Protein AF-A0A917FKK1-F1 (afdb_monomer)

Nearest PDB structures (foldseek):
  3lbf-assembly3_C  TM=6.340E-01  e=1.927E+00  Escherichia coli K-12
  3pge-assembly1_A  TM=5.355E-01  e=2.634E+00  Saccharomyces cerevisiae
  9asp-assembly1_B  TM=4.432E-01  e=6.314E+00  Homo sapiens

Solvent-accessible surface area (backbone atoms only — not comparable to full-atom values): 3661 Å² total; per-residue (Å²): 133,83,80,78,81,54,83,70,50,79,49,80,46,76,45,91,54,98,83,56,49,61,38,41,38,41,37,41,92,96,43,74,47,80,43,68,88,84,78,90,86,78,87,86,79,90,75,88,82,84,129

Organism: NCBI:txid1340531

Sequence (51 aa):
MFNDGYARCLFTAKQLSALKGILYLKVNNDRVIVSGHAVTTLKGTLAEVNE

Radius of gyration: 18.76 Å; Cα contacts (8 Å, |Δi|>4): 55; chains: 1; bounding box: 44×28×45 Å

Secondary structure (DSSP, 8-state):
------EEEEEEEEE-STT-EEEEEEEETTEEEEE----------PPP---

Structure (mmCIF, N/CA/C/O backbone):
data_AF-A0A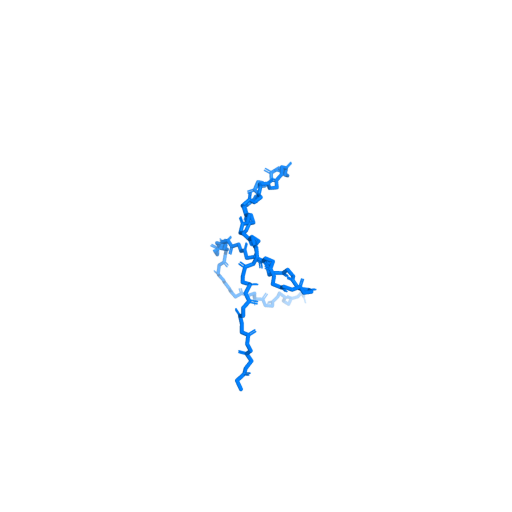917FKK1-F1
#
_entry.id   AF-A0A917FKK1-F1
#
loop_
_atom_site.group_PDB
_atom_site.id
_atom_site.type_symbol
_atom_site.label_atom_id
_atom_site.label_alt_id
_atom_site.label_comp_id
_atom_site.label_asym_id
_atom_site.label_entity_id
_atom_site.label_seq_id
_atom_site.pdbx_PDB_ins_code
_atom_site.Cartn_x
_atom_site.Cartn_y
_atom_site.Cartn_z
_atom_site.occupancy
_atom_site.B_iso_or_equiv
_atom_site.auth_seq_id
_atom_site.auth_comp_id
_atom_site.auth_asym_id
_atom_site.auth_atom_id
_atom_site.pdbx_PDB_model_num
ATOM 1 N N . MET A 1 1 ? -2.825 -14.577 -28.639 1.00 39.31 1 MET A N 1
ATOM 2 C CA . MET A 1 1 ? -1.556 -14.449 -27.893 1.00 39.31 1 MET A CA 1
ATOM 3 C C . MET A 1 1 ? -1.183 -12.979 -27.883 1.00 39.31 1 MET A C 1
ATOM 5 O O . MET A 1 1 ? -0.779 -12.468 -28.919 1.00 39.31 1 MET A O 1
ATOM 9 N N . PHE A 1 2 ? -1.417 -12.280 -26.773 1.00 41.94 2 PHE A N 1
ATOM 10 C CA . PHE A 1 2 ? -0.880 -10.932 -26.599 1.00 41.94 2 PHE A CA 1
ATOM 11 C C . PHE A 1 2 ? 0.602 -11.082 -26.258 1.00 41.94 2 PHE A C 1
ATOM 13 O O . PHE A 1 2 ? 0.976 -11.860 -25.384 1.00 41.94 2 PHE A O 1
ATOM 20 N N . ASN A 1 3 ? 1.439 -10.455 -27.072 1.00 43.06 3 ASN A N 1
ATOM 21 C CA . ASN A 1 3 ? 2.885 -10.512 -26.973 1.00 43.06 3 ASN A CA 1
ATOM 22 C C . ASN A 1 3 ? 3.308 -9.570 -25.833 1.00 43.06 3 ASN A C 1
ATOM 24 O O . ASN A 1 3 ? 3.532 -8.386 -26.067 1.00 43.06 3 ASN A O 1
ATOM 28 N N . ASP A 1 4 ? 3.366 -10.078 -24.599 1.00 49.38 4 ASP A N 1
ATOM 29 C CA . ASP A 1 4 ? 3.715 -9.318 -23.382 1.00 49.38 4 ASP A CA 1
ATOM 30 C C . ASP A 1 4 ? 5.231 -9.035 -23.266 1.00 49.38 4 ASP A C 1
ATOM 32 O O . ASP A 1 4 ? 5.820 -9.013 -22.181 1.00 49.38 4 ASP A O 1
ATOM 36 N N . GLY A 1 5 ? 5.894 -8.817 -24.403 1.00 44.84 5 GLY A N 1
ATOM 37 C CA . GLY A 1 5 ? 7.259 -8.319 -24.444 1.00 44.84 5 GLY A CA 1
ATOM 38 C C . GLY A 1 5 ? 7.300 -6.911 -23.853 1.00 44.84 5 GLY A C 1
ATOM 39 O O . GLY A 1 5 ? 6.667 -6.009 -24.390 1.00 44.84 5 GLY A O 1
ATOM 40 N N . TYR A 1 6 ? 8.081 -6.745 -22.780 1.00 51.81 6 TYR A N 1
ATOM 41 C CA . TYR A 1 6 ? 8.381 -5.509 -22.039 1.00 51.81 6 TYR A CA 1
ATOM 42 C C . TYR A 1 6 ? 7.480 -5.164 -20.836 1.00 51.81 6 TYR A C 1
ATOM 44 O O . TYR A 1 6 ? 6.766 -4.163 -20.830 1.00 51.81 6 TYR A O 1
ATOM 52 N N . ALA A 1 7 ? 7.674 -5.866 -19.714 1.00 50.53 7 ALA A N 1
ATOM 53 C CA . ALA A 1 7 ? 7.674 -5.163 -18.427 1.00 50.53 7 ALA A CA 1
ATOM 54 C C . ALA A 1 7 ? 8.925 -4.264 -18.403 1.00 50.53 7 ALA A C 1
ATOM 56 O O . ALA A 1 7 ? 10.041 -4.771 -18.307 1.00 50.53 7 ALA A O 1
ATOM 57 N N . ARG A 1 8 ? 8.765 -2.950 -18.607 1.00 64.19 8 ARG A N 1
ATOM 58 C CA . ARG A 1 8 ? 9.880 -2.070 -19.012 1.00 64.19 8 ARG A CA 1
ATOM 59 C C . ARG A 1 8 ? 10.589 -1.363 -17.864 1.00 64.19 8 ARG A C 1
ATOM 61 O O . ARG A 1 8 ? 11.726 -0.952 -18.046 1.00 64.19 8 ARG A O 1
ATOM 68 N N . CYS A 1 9 ? 9.970 -1.241 -16.695 1.00 80.62 9 CYS A N 1
ATOM 69 C CA . CYS A 1 9 ? 10.666 -0.793 -15.493 1.00 80.62 9 CYS A CA 1
ATOM 70 C C . CYS A 1 9 ? 9.820 -1.041 -14.240 1.00 80.62 9 CYS A C 1
ATOM 72 O O . CYS A 1 9 ? 8.589 -0.939 -14.286 1.00 80.62 9 CYS A O 1
ATOM 74 N N . LEU A 1 10 ? 10.493 -1.340 -13.130 1.00 90.31 10 LEU A N 1
ATOM 75 C CA . LEU A 1 10 ? 9.904 -1.445 -11.800 1.00 90.31 10 LEU A CA 1
ATOM 76 C C . LEU A 1 10 ? 10.507 -0.355 -10.918 1.00 90.31 10 LEU A C 1
ATOM 78 O O . LEU A 1 10 ? 11.727 -0.269 -10.793 1.00 90.31 10 LEU A O 1
ATOM 82 N N . PHE A 1 11 ? 9.653 0.452 -10.295 1.00 92.31 11 PHE A N 1
ATOM 83 C CA . PHE A 1 11 ? 10.077 1.506 -9.381 1.00 92.31 11 PHE A CA 1
ATOM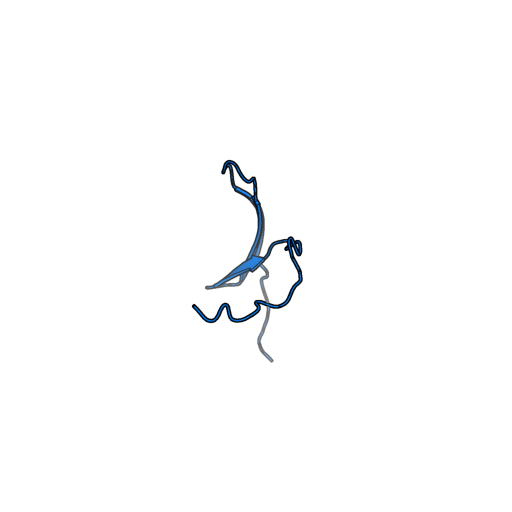 84 C C . PHE A 1 11 ? 9.400 1.350 -8.027 1.00 92.31 11 PHE A C 1
ATOM 86 O O . PHE A 1 11 ? 8.226 0.989 -7.936 1.00 92.31 11 PHE A O 1
ATOM 93 N N . THR A 1 12 ? 10.133 1.724 -6.985 1.00 94.25 12 THR A N 1
ATOM 94 C CA . THR A 1 12 ? 9.576 1.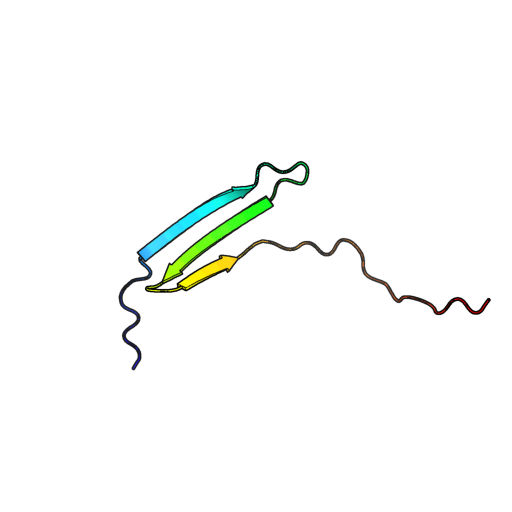944 -5.653 1.00 94.25 12 THR A CA 1
ATOM 95 C C . THR A 1 12 ? 9.664 3.432 -5.359 1.00 94.25 12 THR A C 1
ATOM 97 O O . THR A 1 12 ? 10.755 4.000 -5.354 1.00 94.25 12 THR A O 1
ATOM 100 N N . ALA A 1 13 ? 8.522 4.068 -5.118 1.00 94.62 13 ALA A N 1
ATOM 101 C CA . ALA A 1 13 ? 8.440 5.481 -4.777 1.00 94.62 13 ALA A CA 1
ATOM 102 C C . ALA A 1 13 ? 7.990 5.651 -3.324 1.00 94.62 13 ALA A C 1
ATOM 104 O O . ALA A 1 13 ? 7.077 4.970 -2.855 1.00 94.62 13 ALA A O 1
ATOM 105 N N . LYS A 1 14 ? 8.617 6.590 -2.610 1.00 94.31 14 LYS A N 1
ATOM 106 C CA . LYS A 1 14 ? 8.208 6.991 -1.261 1.00 94.31 14 LYS A CA 1
ATOM 107 C C . LYS A 1 14 ? 7.485 8.331 -1.332 1.00 94.31 14 LYS A C 1
ATOM 109 O O . LYS A 1 14 ? 8.087 9.338 -1.695 1.00 94.31 14 LYS A O 1
ATOM 114 N N . GLN A 1 15 ? 6.217 8.357 -0.941 1.00 94.38 15 GLN A N 1
ATOM 115 C CA . GLN A 1 15 ? 5.443 9.586 -0.826 1.00 94.38 15 GLN A CA 1
ATOM 116 C C . GLN A 1 15 ? 5.779 10.288 0.493 1.00 94.38 15 GLN A C 1
ATOM 118 O O . GLN A 1 15 ? 5.508 9.767 1.577 1.00 94.38 15 GLN A O 1
ATOM 123 N N . LEU A 1 16 ? 6.349 11.490 0.400 1.00 93.56 16 LEU A N 1
ATOM 124 C CA . LEU A 1 16 ? 6.796 12.292 1.544 1.00 93.56 16 LEU A CA 1
ATOM 125 C C . LEU A 1 16 ? 5.659 13.119 2.178 1.00 93.56 16 LEU A C 1
ATOM 127 O O . LEU A 1 16 ? 5.840 14.287 2.503 1.00 93.56 16 LEU A O 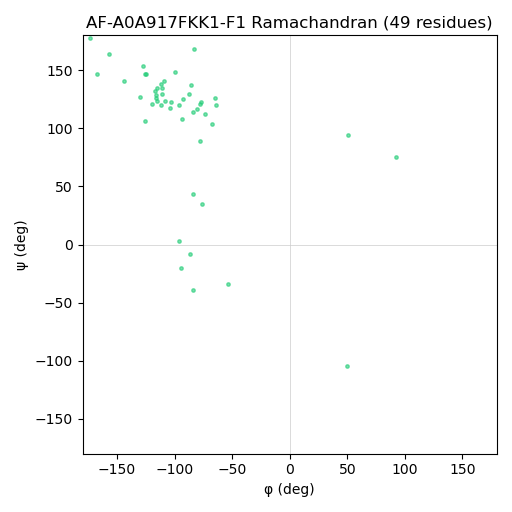1
ATOM 131 N N . SER A 1 17 ? 4.478 12.521 2.349 1.00 94.81 17 SER A N 1
ATOM 132 C CA . SER A 1 17 ? 3.402 13.109 3.156 1.00 94.81 17 SER A CA 1
ATOM 133 C C . SER A 1 17 ? 3.596 12.791 4.644 1.00 94.81 17 SER A C 1
ATOM 135 O O . SER A 1 17 ? 4.380 11.909 5.003 1.00 94.81 17 SER A O 1
ATOM 137 N N . ALA A 1 18 ? 2.838 13.461 5.520 1.00 90.75 18 ALA A N 1
ATOM 138 C CA . ALA A 1 18 ? 2.839 13.184 6.961 1.00 90.75 18 ALA A CA 1
ATOM 139 C C . ALA A 1 18 ? 2.565 11.700 7.289 1.00 90.75 18 ALA A C 1
ATOM 141 O O . ALA A 1 18 ? 3.151 11.157 8.224 1.00 90.75 18 ALA A O 1
ATOM 142 N N . LEU A 1 19 ? 1.731 11.035 6.477 1.00 89.25 19 LEU A N 1
ATOM 143 C CA . LEU A 1 19 ? 1.348 9.630 6.648 1.00 89.25 19 LEU A CA 1
ATOM 144 C C . LEU A 1 19 ? 2.308 8.627 5.994 1.00 89.25 19 LEU A C 1
ATOM 146 O O . LEU A 1 19 ? 2.171 7.441 6.254 1.00 89.25 19 LEU A O 1
ATOM 150 N N . LYS A 1 20 ? 3.283 9.090 5.197 1.00 89.31 20 LYS A N 1
ATOM 151 C CA . LYS A 1 20 ? 4.359 8.288 4.583 1.00 89.31 20 LYS A CA 1
ATOM 152 C C . LYS A 1 20 ? 3.846 7.035 3.846 1.00 89.31 20 LYS A C 1
ATOM 154 O O . LYS A 1 20 ? 3.725 5.961 4.421 1.00 89.31 20 LYS A O 1
ATOM 159 N N . GLY A 1 2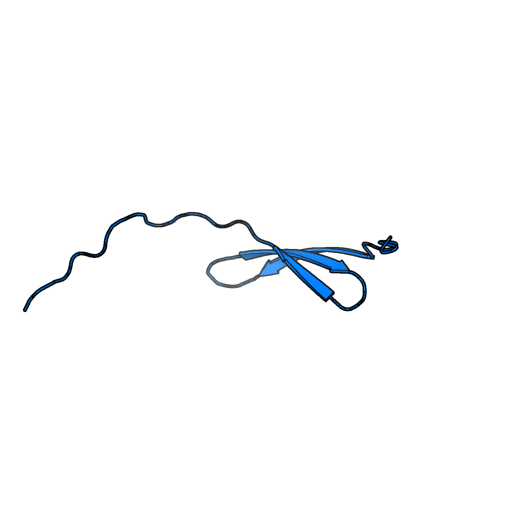1 ? 3.624 7.144 2.537 1.00 93.50 21 GLY A N 1
ATOM 160 C CA . GLY A 1 21 ? 3.225 6.009 1.689 1.00 93.50 21 GLY A CA 1
ATOM 161 C C . GLY A 1 21 ? 4.393 5.403 0.906 1.00 93.50 21 GLY A C 1
ATOM 162 O O . GLY A 1 21 ? 5.304 6.127 0.501 1.00 93.50 21 GLY A O 1
ATOM 163 N N . ILE A 1 22 ? 4.354 4.093 0.647 1.00 96.12 22 ILE A N 1
ATOM 164 C CA . ILE A 1 22 ? 5.219 3.424 -0.341 1.00 96.12 22 ILE A CA 1
ATOM 165 C C . ILE A 1 22 ? 4.342 2.962 -1.505 1.00 96.12 22 ILE A C 1
ATOM 167 O O . ILE A 1 22 ? 3.327 2.300 -1.289 1.00 96.12 22 ILE A O 1
ATOM 171 N N . LEU A 1 23 ? 4.749 3.306 -2.725 1.00 95.94 23 LEU A N 1
ATOM 172 C CA . LEU A 1 23 ? 4.094 2.909 -3.967 1.00 95.94 23 LEU A CA 1
ATOM 173 C C . LEU A 1 23 ? 5.033 2.021 -4.781 1.00 95.94 23 LEU A C 1
ATOM 175 O O . LEU A 1 23 ? 6.204 2.356 -4.974 1.00 95.94 23 LEU A O 1
ATOM 179 N N . TYR A 1 24 ? 4.495 0.923 -5.299 1.00 95.00 24 TYR A N 1
ATOM 180 C CA . TYR A 1 24 ? 5.160 0.055 -6.262 1.00 95.00 24 TYR A CA 1
ATOM 181 C C . TYR A 1 24 ? 4.583 0.337 -7.644 1.00 95.00 24 TYR A C 1
ATOM 183 O O . TYR A 1 24 ? 3.372 0.235 -7.848 1.00 95.00 24 TYR A O 1
ATOM 191 N N . LEU A 1 25 ? 5.441 0.713 -8.586 1.00 94.69 25 LEU A N 1
ATOM 192 C CA . LEU A 1 25 ? 5.044 1.144 -9.921 1.00 94.69 25 LEU A CA 1
ATOM 193 C C . LEU A 1 25 ? 5.597 0.173 -10.961 1.00 94.69 25 LEU A C 1
ATOM 195 O O .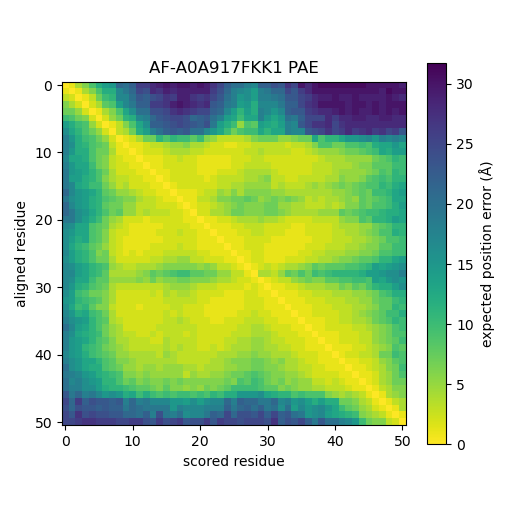 LEU A 1 25 ? 6.800 -0.096 -10.989 1.00 94.69 25 LEU A O 1
ATOM 199 N N . LYS A 1 26 ? 4.727 -0.313 -11.845 1.00 93.50 26 LYS A N 1
ATOM 200 C CA . LYS A 1 26 ? 5.108 -1.114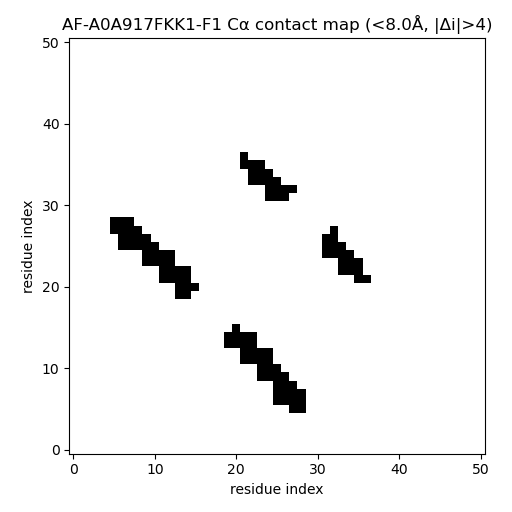 -13.014 1.00 93.50 26 LYS A CA 1
ATOM 201 C C . LYS A 1 26 ? 4.660 -0.406 -14.284 1.00 93.50 26 LYS A C 1
ATOM 203 O O . LYS A 1 26 ? 3.468 -0.167 -14.466 1.00 93.50 26 LYS A O 1
ATOM 208 N N . VAL A 1 27 ? 5.610 -0.094 -15.162 1.00 90.88 27 VAL A N 1
ATOM 209 C CA . VAL A 1 27 ? 5.334 0.537 -16.461 1.00 90.88 27 VAL A CA 1
ATOM 210 C C . VAL A 1 27 ? 5.261 -0.536 -17.546 1.00 90.88 27 VAL A C 1
ATOM 212 O O . VAL A 1 27 ? 6.241 -1.248 -17.787 1.00 90.88 27 VAL A O 1
ATOM 215 N N . ASN A 1 28 ? 4.106 -0.632 -18.202 1.00 87.81 28 ASN A N 1
ATOM 216 C CA . ASN A 1 28 ? 3.825 -1.554 -19.298 1.00 87.81 28 ASN A CA 1
ATOM 217 C C . ASN A 1 28 ? 3.307 -0.754 -20.495 1.00 87.81 28 ASN A C 1
ATOM 219 O O . ASN A 1 28 ? 2.157 -0.324 -20.479 1.00 87.81 28 ASN A O 1
ATOM 223 N N . ASN A 1 29 ? 4.132 -0.591 -21.530 1.00 83.38 29 ASN A N 1
ATOM 224 C CA . ASN A 1 29 ? 3.789 0.153 -22.747 1.00 83.38 29 ASN A CA 1
ATOM 225 C C . ASN A 1 29 ? 3.190 1.547 -22.456 1.00 83.38 29 ASN A C 1
ATOM 227 O O . ASN A 1 29 ? 3.927 2.456 -22.085 1.00 83.38 29 ASN A O 1
ATOM 231 N N . ASP A 1 30 ? 1.876 1.703 -22.615 1.00 88.62 30 ASP A N 1
ATOM 232 C CA . ASP A 1 30 ? 1.081 2.925 -22.455 1.00 88.62 30 ASP A CA 1
ATOM 233 C C . ASP A 1 30 ? 0.420 3.059 -21.070 1.00 88.62 30 ASP A C 1
ATOM 235 O O . ASP A 1 30 ? -0.327 4.005 -20.820 1.00 88.62 30 ASP A O 1
ATOM 239 N N . ARG A 1 31 ? 0.673 2.116 -20.155 1.00 90.88 31 ARG A N 1
ATOM 240 C CA . ARG A 1 31 ? 0.029 2.048 -18.839 1.00 90.88 31 ARG A CA 1
ATOM 241 C C . ARG A 1 31 ? 1.035 2.002 -17.700 1.00 90.88 31 ARG A C 1
ATOM 243 O O . ARG A 1 31 ? 2.091 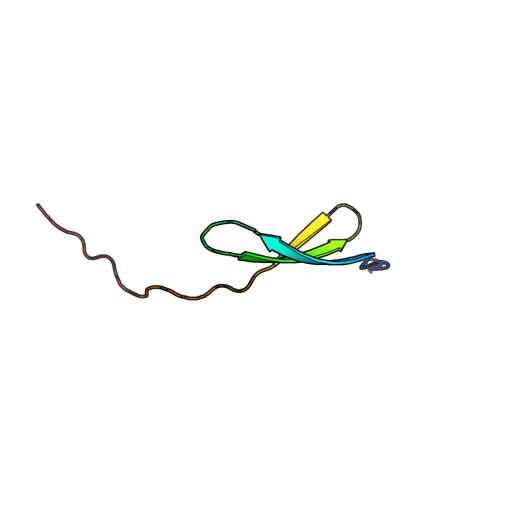1.373 -17.782 1.00 90.88 31 ARG A O 1
ATOM 250 N N . VAL A 1 32 ? 0.642 2.605 -16.583 1.00 92.19 32 VAL A N 1
ATOM 251 C CA . VAL A 1 32 ? 1.329 2.484 -15.296 1.00 92.19 32 VAL A CA 1
ATOM 252 C C . VAL A 1 32 ? 0.394 1.786 -14.320 1.00 92.19 32 VAL A C 1
ATOM 254 O O . VAL A 1 32 ? -0.724 2.238 -14.087 1.00 92.19 32 VAL A O 1
ATOM 257 N N . ILE A 1 33 ? 0.853 0.677 -13.750 1.00 93.25 33 ILE A N 1
ATOM 258 C CA . ILE A 1 33 ? 0.169 -0.016 -12.661 1.00 93.25 33 ILE A CA 1
ATOM 259 C C . ILE A 1 33 ? 0.742 0.516 -11.351 1.00 93.25 33 ILE A C 1
ATOM 261 O O . ILE A 1 33 ? 1.958 0.477 -11.151 1.00 93.25 33 ILE A O 1
ATOM 265 N N . VAL A 1 34 ? -0.139 0.995 -10.4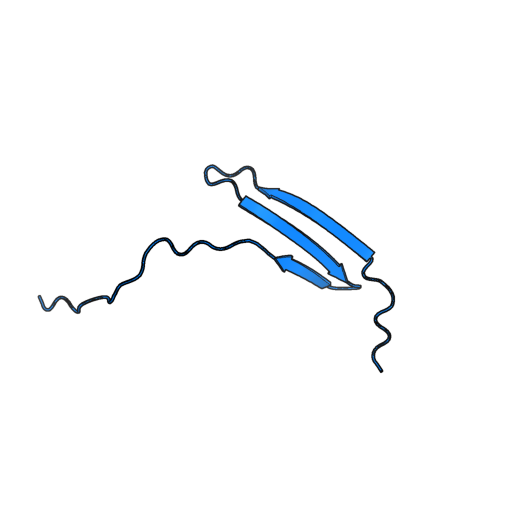75 1.00 94.75 34 VAL A N 1
ATOM 266 C CA . VAL A 1 34 ? 0.196 1.471 -9.131 1.00 94.75 34 VAL A CA 1
ATOM 267 C C . VAL A 1 34 ? -0.326 0.462 -8.120 1.00 94.75 34 VAL A C 1
ATOM 269 O O . VAL A 1 34 ? -1.520 0.171 -8.092 1.00 94.75 34 VAL A O 1
ATOM 272 N N . SER A 1 35 ? 0.565 -0.040 -7.276 1.00 95.25 35 SER A N 1
ATOM 273 C CA . SER A 1 35 ? 0.241 -0.978 -6.205 1.00 95.25 35 SER A CA 1
ATOM 274 C C . SER A 1 35 ? 0.777 -0.464 -4.871 1.00 95.25 35 SER A C 1
ATOM 276 O O . SER A 1 35 ? 1.768 0.265 -4.819 1.00 95.25 35 SER A O 1
ATOM 278 N N . GLY A 1 36 ? 0.148 -0.872 -3.774 1.00 94.44 36 GLY A N 1
ATOM 279 C CA . GLY A 1 36 ? 0.553 -0.499 -2.421 1.00 94.44 36 GLY A CA 1
ATOM 280 C C . GLY A 1 36 ? 0.056 -1.509 -1.396 1.00 94.44 36 GLY A C 1
ATOM 281 O O . GLY A 1 36 ? -0.811 -2.332 -1.691 1.00 94.44 36 GLY A O 1
ATOM 282 N N . HIS A 1 37 ? 0.623 -1.457 -0.194 1.00 94.19 37 HIS A N 1
ATOM 283 C CA . HIS A 1 37 ? 0.148 -2.258 0.928 1.00 94.19 37 HIS A CA 1
ATOM 284 C C . HIS A 1 37 ? -0.966 -1.510 1.666 1.00 94.19 37 HIS A C 1
ATOM 286 O O . HIS A 1 37 ? -0.796 -0.344 2.021 1.00 94.19 37 HIS A O 1
ATOM 292 N N . ALA A 1 38 ? -2.089 -2.184 1.902 1.00 93.69 38 ALA A N 1
ATOM 293 C CA . ALA A 1 38 ? -3.205 -1.652 2.672 1.00 93.69 38 ALA A CA 1
ATOM 294 C C . ALA A 1 38 ? -3.298 -2.366 4.024 1.00 93.69 38 ALA A C 1
ATOM 296 O O . ALA A 1 38 ? -3.138 -3.584 4.102 1.00 93.69 38 ALA A O 1
ATOM 297 N N . VAL A 1 39 ? -3.604 -1.603 5.074 1.00 93.81 39 VAL A N 1
ATOM 298 C CA . VAL A 1 39 ? -3.822 -2.113 6.431 1.00 93.81 39 VAL A CA 1
ATOM 299 C C . VAL A 1 39 ? -5.262 -1.818 6.824 1.00 93.81 39 VAL A C 1
ATOM 301 O O . VAL A 1 39 ? -5.747 -0.704 6.637 1.00 93.81 39 VAL A O 1
ATOM 304 N N . THR A 1 40 ? -5.958 -2.818 7.363 1.00 96.38 40 THR A N 1
ATOM 305 C CA . THR A 1 40 ? -7.294 -2.603 7.931 1.00 96.38 40 THR A CA 1
ATOM 306 C C . THR A 1 40 ? -7.152 -1.869 9.259 1.00 96.38 40 THR A C 1
ATOM 308 O O . THR A 1 40 ? -6.633 -2.436 10.216 1.00 96.38 40 THR A O 1
ATOM 311 N N . THR A 1 41 ? -7.613 -0.620 9.321 1.00 95.81 41 THR A N 1
ATOM 312 C CA . THR A 1 41 ? -7.543 0.195 10.547 1.00 95.81 41 THR A CA 1
ATOM 313 C C . THR A 1 41 ? -8.703 -0.080 11.498 1.00 95.81 41 THR A C 1
ATOM 315 O O . THR A 1 41 ? -8.522 -0.116 12.710 1.00 95.81 41 THR A O 1
ATOM 318 N N . LEU A 1 42 ? -9.904 -0.274 10.956 1.00 96.44 42 LEU A N 1
ATOM 319 C CA . LEU A 1 42 ? -11.117 -0.496 11.731 1.00 96.44 42 LEU A CA 1
ATOM 320 C C . LEU A 1 42 ? -12.003 -1.493 10.994 1.00 96.44 42 LEU A C 1
ATOM 322 O O . LEU A 1 42 ? -12.138 -1.436 9.772 1.00 96.44 42 LEU A O 1
ATOM 326 N N . LYS A 1 43 ? -12.635 -2.382 11.755 1.00 96.56 43 LYS A N 1
ATOM 327 C CA . LYS A 1 43 ? -13.708 -3.246 11.278 1.00 96.56 43 LYS A CA 1
ATOM 328 C C . LYS A 1 43 ? -14.873 -3.127 12.247 1.00 96.56 43 LYS A C 1
ATOM 330 O O . LYS A 1 43 ? -14.694 -3.313 13.445 1.00 96.56 43 LYS A O 1
ATOM 335 N N . GLY A 1 44 ? -16.051 -2.830 11.722 1.00 94.56 44 GLY A N 1
ATOM 336 C CA . GLY A 1 44 ? -17.258 -2.683 12.518 1.00 94.56 44 GLY A CA 1
ATOM 337 C C . GLY A 1 44 ? -18.483 -2.494 11.639 1.00 94.56 44 GLY A C 1
ATOM 338 O O . GLY A 1 44 ? -18.375 -2.436 10.414 1.00 94.56 44 GLY A O 1
ATOM 339 N N . THR A 1 45 ? -19.632 -2.393 12.292 1.00 93.19 45 THR A N 1
ATOM 340 C CA . THR A 1 45 ? -20.918 -2.096 11.664 1.00 93.19 45 THR A CA 1
ATOM 341 C C . THR A 1 45 ? -21.336 -0.703 12.105 1.00 93.19 45 THR A C 1
ATOM 343 O O . THR A 1 45 ? -21.228 -0.375 13.286 1.00 93.19 45 THR A O 1
ATOM 346 N N . LEU A 1 46 ? -21.799 0.120 11.168 1.00 91.81 46 LEU A N 1
ATOM 347 C CA . LEU A 1 46 ? -22.425 1.393 11.504 1.00 91.81 46 LEU A CA 1
ATOM 348 C C . LEU A 1 46 ? -23.853 1.100 11.980 1.00 91.81 46 LEU A C 1
ATOM 350 O O . LEU A 1 46 ? -24.620 0.483 11.245 1.00 91.81 46 LEU A O 1
ATOM 354 N N . ALA A 1 47 ? -24.182 1.485 13.213 1.00 87.38 47 ALA A N 1
ATOM 355 C CA . ALA A 1 47 ? -25.550 1.428 13.717 1.00 87.38 47 ALA A CA 1
ATOM 356 C C . ALA A 1 47 ? -26.288 2.710 13.313 1.00 87.38 47 ALA A C 1
ATOM 358 O O . ALA A 1 47 ? -25.721 3.799 13.413 1.00 87.38 47 ALA A O 1
ATOM 359 N N . GLU A 1 48 ? -27.536 2.583 12.864 1.00 81.38 48 GLU A N 1
ATOM 360 C CA . GLU A 1 48 ? -28.406 3.742 12.666 1.00 81.38 48 GLU A CA 1
ATOM 361 C C . GLU A 1 48 ? -28.692 4.393 14.024 1.00 81.38 48 GLU A C 1
ATOM 363 O O . GLU A 1 48 ? -29.119 3.729 14.972 1.00 81.38 48 GLU A O 1
ATOM 368 N N . VAL A 1 49 ? -28.419 5.694 14.124 1.00 80.62 49 VAL A N 1
ATOM 369 C CA . VAL A 1 49 ? -28.831 6.516 15.262 1.00 80.62 49 VAL A CA 1
ATOM 370 C C . VAL A 1 49 ? -30.168 7.137 14.874 1.00 80.62 49 VAL A C 1
ATOM 372 O O . VAL A 1 49 ? -30.206 7.992 13.995 1.00 80.62 49 VAL A O 1
ATOM 375 N N . ASN A 1 50 ? -31.257 6.673 15.487 1.00 77.75 50 ASN A N 1
ATOM 376 C CA . ASN A 1 50 ? -32.555 7.333 15.369 1.00 77.75 50 ASN A CA 1
ATOM 377 C C . ASN A 1 50 ? -32.608 8.460 16.410 1.00 77.75 50 ASN A C 1
ATOM 379 O O . ASN A 1 50 ? -32.540 8.174 17.608 1.00 77.75 50 ASN A O 1
ATOM 383 N N . GLU A 1 51 ? -32.664 9.707 15.936 1.00 64.94 51 GLU A N 1
ATOM 384 C CA . GLU A 1 51 ? -32.916 10.916 16.740 1.00 64.94 51 GLU A CA 1
ATOM 385 C C . GLU A 1 51 ? -34.400 11.064 17.104 1.00 64.94 51 GLU A C 1
ATOM 387 O O . GLU A 1 51 ? -35.263 10.715 16.261 1.00 64.94 51 GLU A O 1
#

pLDDT: mean 84.36, std 16.87, range [39.31, 96.56]

Mean predicted aligned error: 8.76 Å

Foldseek 3Di:
DPPQPDQPDWDWDWDPDPVIFIWIWTDGPPDIDIDGDDDDPDDDDDDDDDD